Protein AF-A0A6C0IWH1-F1 (afdb_monomer_lite)

pLDDT: mean 78.23, std 16.75, range [34.47, 94.44]

Radius of gyration: 18.3 Å; chains: 1; bounding box: 44×26×52 Å

Organism: NCBI:txid1070528

Sequence (144 aa):
MSDNQTKIIKISDYYKDFNLPEKCFNSDNLKNLLELSAINKINLFKRNNNSVKLNNTKKIINECTILKKIKLKEFTKELEDFNLSDSDISIGIIKTTNDKYINNLENIDNIIKIINTKPDIDYLDNILNEDTVSDSFIEIYSNN

Foldseek 3Di:
DDPPPVPQQDLCNLCVVQLADPVQCPDPLSVLLSNLCSSLVQDQWDDDPPAIAGDDLVVSLVVLVVSLVVLVVVLVVVVVVVVVDDPPDDPVVVVVSVVVSVVNNVSSVSNNVSSVVPVSVVVSRVSRPPPPPDPDSPPPPRPD

Secondary structure (DSSP, 8-state):
----------HHHHHGGG---GGGGSSHHHHHHHHHHHHTT---EEEETTEEEEPPHHHHHHHHHHHHHHHHHHHHHHHHHHHHS-TT--HHHHHHHHHHHHHHHHHHHHHHHHHHSHHHHHHHHHHHHS--------TTSS--

Structure (mmCIF, N/CA/C/O backbone):
data_AF-A0A6C0IWH1-F1
#
_entry.id   AF-A0A6C0IWH1-F1
#
loop_
_atom_site.group_PDB
_atom_site.id
_atom_site.type_symbol
_atom_site.label_atom_id
_atom_site.label_alt_id
_atom_site.label_comp_id
_atom_site.label_asym_id
_atom_site.label_entity_id
_atom_site.label_seq_id
_atom_site.pdbx_PDB_ins_code
_atom_site.Cartn_x
_atom_site.Cartn_y
_atom_site.Cartn_z
_atom_site.occupancy
_atom_site.B_iso_or_equiv
_atom_site.auth_seq_id
_atom_site.auth_comp_id
_atom_site.auth_asym_id
_atom_site.auth_atom_id
_atom_site.pdbx_PDB_model_num
ATOM 1 N N . MET A 1 1 ? -29.675 9.942 3.159 1.00 34.47 1 MET A N 1
ATOM 2 C CA . MET A 1 1 ? -29.135 8.783 2.419 1.00 34.47 1 MET A CA 1
ATOM 3 C C . MET A 1 1 ? -27.721 9.148 2.016 1.00 34.47 1 MET A C 1
ATOM 5 O O . MET A 1 1 ? -27.549 10.095 1.263 1.00 34.47 1 MET A O 1
ATOM 9 N N . SER A 1 2 ? -26.723 8.540 2.655 1.00 36.62 2 SER A N 1
ATOM 10 C CA . SER A 1 2 ? -25.313 8.866 2.448 1.00 36.62 2 SER A CA 1
ATOM 11 C C . SER A 1 2 ? -24.745 8.000 1.329 1.00 36.62 2 SER A C 1
ATOM 13 O O . SER A 1 2 ? -24.400 6.841 1.563 1.00 36.62 2 SER A O 1
ATOM 15 N N . ASP A 1 3 ? -24.611 8.568 0.134 1.00 35.16 3 ASP A N 1
ATOM 16 C CA . ASP A 1 3 ? -23.743 8.015 -0.903 1.00 35.16 3 ASP A CA 1
ATOM 17 C C . ASP A 1 3 ? -22.283 8.253 -0.498 1.00 35.16 3 ASP A C 1
ATOM 19 O O . ASP A 1 3 ? -21.596 9.123 -1.025 1.00 35.16 3 ASP A O 1
ATOM 23 N N . ASN A 1 4 ? -21.781 7.461 0.451 1.00 38.16 4 ASN A N 1
ATOM 24 C CA . ASN A 1 4 ? -20.344 7.227 0.556 1.00 38.16 4 ASN A CA 1
ATOM 25 C C . ASN A 1 4 ? -19.994 6.136 -0.461 1.00 38.16 4 ASN A C 1
ATOM 27 O O . ASN A 1 4 ? -19.620 5.017 -0.115 1.00 38.16 4 ASN A O 1
ATOM 31 N N . GLN A 1 5 ? -20.159 6.464 -1.745 1.00 35.16 5 GLN A N 1
ATOM 32 C CA . GLN A 1 5 ? -19.498 5.719 -2.801 1.00 35.16 5 GLN A CA 1
ATOM 33 C C . GLN A 1 5 ? -18.001 5.893 -2.556 1.00 35.16 5 GLN A C 1
ATOM 35 O O . GLN A 1 5 ? -17.436 6.957 -2.814 1.00 35.16 5 GLN A O 1
ATOM 40 N N . THR A 1 6 ? -17.361 4.865 -1.997 1.00 46.56 6 THR A N 1
ATOM 41 C CA . THR A 1 6 ? -15.906 4.736 -2.009 1.00 46.56 6 THR A CA 1
ATOM 42 C C . THR A 1 6 ? -15.496 4.878 -3.464 1.00 46.56 6 THR A C 1
ATOM 44 O O . THR A 1 6 ? -15.710 3.963 -4.254 1.00 46.56 6 THR A O 1
ATOM 47 N N . LYS A 1 7 ? -15.024 6.067 -3.847 1.00 50.16 7 LYS A N 1
ATOM 48 C CA . LYS A 1 7 ? -14.652 6.380 -5.222 1.00 50.16 7 LYS A CA 1
ATOM 49 C C . LYS A 1 7 ? -13.624 5.330 -5.625 1.00 50.16 7 LYS A C 1
ATOM 51 O O . LYS A 1 7 ? -12.527 5.331 -5.069 1.00 50.16 7 LYS A O 1
ATOM 56 N N . ILE A 1 8 ? -14.011 4.392 -6.490 1.00 58.84 8 ILE A N 1
ATOM 57 C CA . ILE A 1 8 ? -13.111 3.342 -6.961 1.00 58.84 8 ILE A CA 1
ATOM 58 C C . ILE A 1 8 ? -12.004 4.080 -7.703 1.00 58.84 8 ILE A C 1
ATOM 60 O O . ILE A 1 8 ? -12.235 4.652 -8.767 1.00 58.84 8 ILE A O 1
ATOM 64 N N . ILE A 1 9 ? -10.826 4.161 -7.087 1.00 62.91 9 ILE A N 1
ATOM 65 C CA . ILE A 1 9 ? -9.658 4.748 -7.727 1.00 62.91 9 ILE A CA 1
ATOM 66 C C . ILE A 1 9 ? -9.210 3.714 -8.752 1.00 62.91 9 ILE A C 1
ATOM 68 O O . ILE A 1 9 ? -8.634 2.691 -8.386 1.00 62.91 9 ILE A O 1
ATOM 72 N N . LYS A 1 10 ? -9.508 3.955 -10.032 1.00 71.31 10 LYS A N 1
ATOM 73 C CA . LYS A 1 10 ? -8.930 3.147 -11.103 1.00 71.31 10 LYS A CA 1
ATOM 74 C C . LYS A 1 10 ? -7.420 3.390 -11.115 1.00 71.31 10 LYS A C 1
ATOM 76 O O . LYS A 1 10 ? -6.976 4.535 -11.006 1.00 71.31 10 LYS A O 1
ATOM 81 N N . ILE A 1 11 ? -6.630 2.326 -11.264 1.00 76.38 11 ILE A N 1
ATOM 82 C CA . ILE A 1 11 ? -5.159 2.411 -11.351 1.00 76.38 11 ILE A CA 1
ATOM 83 C C . ILE A 1 11 ? -4.751 3.412 -12.441 1.00 76.38 11 ILE A C 1
ATOM 85 O O . ILE A 1 11 ? -3.849 4.225 -12.236 1.00 76.38 11 ILE A O 1
ATOM 89 N N . SER A 1 12 ? -5.469 3.380 -13.572 1.00 71.00 12 SER A N 1
ATOM 90 C CA . SER A 1 12 ? -5.299 4.291 -14.705 1.00 71.00 12 SER A CA 1
ATOM 91 C C . SER A 1 12 ? -5.419 5.754 -14.291 1.00 71.00 12 SER A C 1
ATOM 93 O O . SER A 1 12 ? -4.600 6.561 -14.703 1.00 71.00 12 SER A O 1
ATOM 95 N N . ASP A 1 13 ? -6.380 6.097 -13.431 1.00 78.31 13 ASP A N 1
ATOM 96 C CA . ASP A 1 13 ? -6.619 7.476 -12.997 1.00 78.31 13 ASP A CA 1
ATOM 97 C C . ASP A 1 13 ? -5.550 7.955 -12.016 1.00 78.31 13 ASP A C 1
ATOM 99 O O . ASP A 1 13 ? -5.155 9.121 -12.048 1.00 78.31 13 ASP A O 1
ATOM 103 N N . TYR A 1 14 ? -5.081 7.061 -11.140 1.00 83.31 14 TYR A N 1
ATOM 104 C CA . TYR A 1 14 ? -4.051 7.381 -10.153 1.00 83.31 14 TYR A CA 1
ATOM 105 C C . TYR A 1 14 ? -2.675 7.576 -10.802 1.00 83.31 14 TYR A C 1
ATOM 107 O O . TYR A 1 14 ? -1.920 8.456 -10.389 1.00 83.31 14 TYR A O 1
ATOM 115 N N . TYR A 1 15 ? -2.368 6.795 -11.843 1.00 83.62 15 TYR A N 1
ATOM 116 C CA . TYR A 1 15 ? -1.085 6.842 -12.548 1.00 83.62 15 TYR A CA 1
ATOM 117 C C . TYR A 1 15 ? -1.129 7.509 -13.929 1.00 83.62 15 TYR A C 1
ATOM 119 O O . TYR A 1 15 ? -0.118 7.497 -14.634 1.00 83.62 15 TYR A O 1
ATOM 127 N N . LYS A 1 16 ? -2.243 8.151 -14.311 1.00 80.75 16 LYS A N 1
ATOM 128 C CA . LYS A 1 16 ? -2.392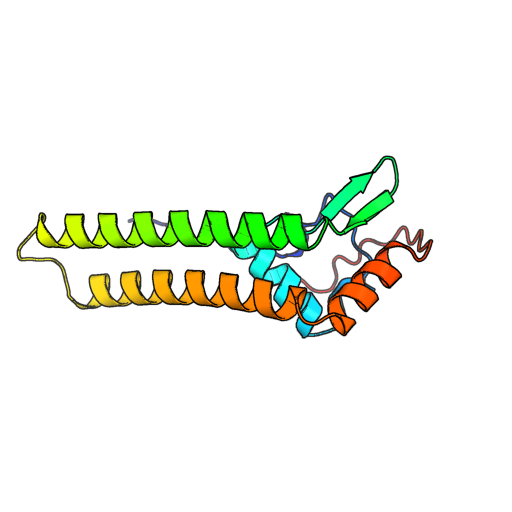 8.840 -15.610 1.00 80.75 16 LYS A CA 1
ATOM 129 C C . LYS A 1 16 ? -1.257 9.828 -15.879 1.00 80.75 16 LYS A C 1
ATOM 131 O O . LYS A 1 16 ? -0.698 9.872 -16.969 1.00 80.75 16 LYS A O 1
ATOM 136 N N . ASP A 1 17 ? -0.844 10.545 -14.836 1.00 80.12 17 ASP A N 1
ATOM 137 C CA . ASP A 1 17 ? 0.191 11.568 -14.909 1.00 80.12 17 ASP A CA 1
ATOM 138 C C . ASP A 1 17 ? 1.597 10.961 -14.903 1.00 80.12 17 ASP A C 1
ATOM 140 O O . ASP A 1 17 ? 2.562 11.704 -14.786 1.00 80.12 17 ASP A O 1
ATOM 144 N N . PHE A 1 18 ? 1.767 9.643 -15.007 1.00 81.69 18 PHE A N 1
ATOM 145 C CA . PHE A 1 18 ? 3.072 8.991 -15.142 1.00 81.69 18 PHE A CA 1
ATOM 146 C C . PHE A 1 18 ? 3.257 8.309 -16.501 1.00 81.69 18 PHE A C 1
ATOM 148 O O . PHE A 1 18 ? 4.395 8.028 -16.852 1.00 81.69 18 PHE A O 1
ATOM 155 N N . ASN A 1 19 ? 2.191 8.102 -17.284 1.00 77.94 19 ASN A N 1
ATOM 156 C CA . ASN A 1 19 ? 2.254 7.427 -18.588 1.00 77.94 19 ASN A CA 1
ATOM 157 C C . ASN A 1 19 ? 3.080 6.122 -18.536 1.00 77.94 19 ASN A C 1
ATOM 159 O O . ASN A 1 19 ? 4.082 5.975 -19.233 1.00 77.94 19 ASN A O 1
ATOM 163 N N . LEU A 1 20 ? 2.713 5.223 -17.616 1.00 82.19 20 LEU A N 1
ATOM 164 C CA . LEU A 1 20 ? 3.457 3.984 -17.377 1.00 82.19 20 LEU A CA 1
ATOM 165 C C . LEU A 1 20 ? 3.382 3.051 -18.603 1.00 82.19 20 LEU A C 1
ATOM 167 O O . LEU A 1 20 ? 2.298 2.919 -19.177 1.00 82.19 20 LEU A O 1
ATOM 171 N N . PRO A 1 21 ? 4.477 2.357 -18.972 1.00 79.81 21 PRO A N 1
ATOM 172 C CA . PRO A 1 21 ? 4.454 1.361 -20.042 1.00 79.81 21 PRO A CA 1
ATOM 173 C C . PRO A 1 21 ? 3.448 0.233 -19.772 1.00 79.81 21 PRO A C 1
ATOM 175 O O . PRO A 1 21 ? 3.301 -0.210 -18.633 1.00 79.81 21 PRO A O 1
ATOM 178 N N . GLU A 1 22 ? 2.830 -0.319 -20.823 1.00 79.50 22 GLU A N 1
ATOM 179 C CA . GLU A 1 22 ? 1.893 -1.457 -20.710 1.00 79.50 22 GLU A CA 1
ATOM 180 C C . GLU A 1 22 ? 2.520 -2.648 -19.967 1.00 79.50 22 GLU A C 1
ATOM 182 O O . GLU A 1 22 ? 1.870 -3.295 -19.149 1.00 79.50 22 GLU A O 1
ATOM 187 N N . LYS A 1 23 ? 3.828 -2.872 -20.164 1.00 82.88 23 LYS A N 1
ATOM 188 C CA . LYS A 1 23 ? 4.598 -3.927 -19.490 1.00 82.88 23 LYS A CA 1
ATOM 189 C C . LYS A 1 23 ? 4.496 -3.878 -17.958 1.00 82.88 23 LYS A C 1
ATOM 191 O O . LYS A 1 23 ? 4.633 -4.925 -17.326 1.00 82.88 23 LYS A O 1
ATOM 196 N N . CYS A 1 24 ? 4.227 -2.712 -17.357 1.00 80.94 24 CYS A N 1
ATOM 197 C CA . CYS A 1 24 ? 4.002 -2.577 -15.913 1.00 80.94 24 CYS A CA 1
ATOM 198 C C . CYS A 1 24 ? 2.750 -3.326 -15.424 1.00 80.94 24 CYS A C 1
ATOM 200 O O . CYS A 1 24 ? 2.662 -3.642 -14.240 1.00 80.94 24 CYS A O 1
ATOM 202 N N . PHE A 1 25 ? 1.806 -3.630 -16.317 1.00 82.69 25 PHE A N 1
ATOM 203 C CA . PHE A 1 25 ? 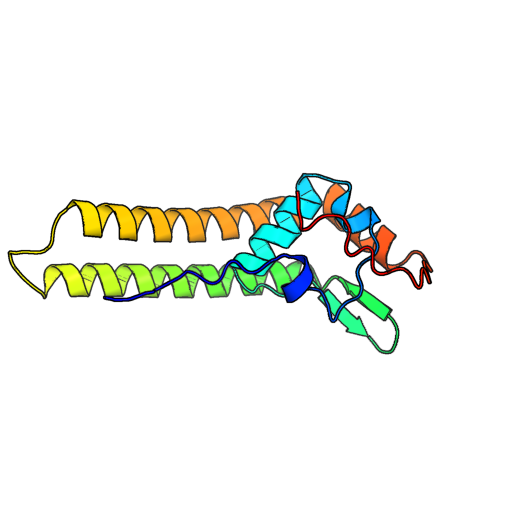0.537 -4.294 -16.009 1.00 82.69 25 PHE A CA 1
ATOM 204 C C . PHE A 1 25 ? 0.525 -5.788 -16.377 1.00 82.69 25 PHE A C 1
ATOM 206 O O . PHE A 1 25 ? -0.467 -6.464 -16.118 1.00 82.69 25 PHE A O 1
ATOM 213 N N . ASN A 1 26 ? 1.621 -6.318 -16.938 1.00 79.44 26 ASN A N 1
ATOM 214 C CA . ASN A 1 26 ? 1.699 -7.700 -17.435 1.00 79.44 26 ASN A CA 1
ATOM 215 C C . ASN A 1 26 ? 1.994 -8.752 -16.350 1.00 79.44 26 ASN A C 1
ATOM 217 O O . ASN A 1 26 ? 1.873 -9.944 -16.615 1.00 79.44 26 ASN A O 1
ATOM 221 N N . SER A 1 27 ? 2.425 -8.335 -15.156 1.00 81.81 27 SER A N 1
ATOM 222 C CA . SER A 1 27 ? 2.668 -9.225 -14.013 1.00 81.81 27 SER A CA 1
ATOM 223 C C . SER A 1 27 ? 1.577 -9.030 -12.969 1.00 81.81 27 SER A C 1
ATOM 225 O O . SER A 1 27 ? 1.332 -7.895 -12.555 1.00 81.81 27 SER A O 1
ATOM 227 N N . ASP A 1 28 ? 0.980 -10.123 -12.491 1.00 83.81 28 ASP A N 1
ATOM 228 C CA . ASP A 1 28 ? -0.033 -10.086 -11.431 1.00 83.81 28 ASP A CA 1
ATOM 229 C C . ASP A 1 28 ? 0.498 -9.411 -10.159 1.00 83.81 28 ASP A C 1
ATOM 231 O O . ASP A 1 28 ? -0.205 -8.616 -9.538 1.00 83.81 28 ASP A O 1
ATOM 235 N N . ASN A 1 29 ? 1.767 -9.646 -9.803 1.00 84.75 29 ASN A N 1
ATOM 236 C CA . ASN A 1 29 ? 2.389 -9.015 -8.637 1.00 84.75 29 ASN A CA 1
ATOM 237 C C . ASN A 1 29 ? 2.547 -7.502 -8.818 1.00 84.75 29 ASN A C 1
ATOM 239 O O . ASN A 1 29 ? 2.306 -6.746 -7.878 1.00 84.75 29 ASN A O 1
ATOM 243 N N . LEU A 1 30 ? 2.935 -7.046 -10.014 1.00 86.12 30 LEU A N 1
ATOM 244 C CA . LEU A 1 30 ? 3.085 -5.617 -10.295 1.00 86.12 30 LEU A CA 1
ATOM 245 C C . LEU A 1 30 ? 1.740 -4.914 -10.398 1.00 86.12 30 LEU A C 1
ATOM 247 O O . LEU A 1 30 ? 1.569 -3.836 -9.836 1.00 86.12 30 LEU A O 1
ATOM 251 N N . LYS A 1 31 ? 0.768 -5.547 -11.053 1.00 86.44 31 LYS A N 1
ATOM 252 C CA . LYS A 1 31 ? -0.602 -5.050 -11.104 1.00 86.44 31 LYS A CA 1
ATOM 253 C C . LYS A 1 31 ? -1.177 -4.911 -9.695 1.00 86.44 31 LYS A C 1
ATOM 255 O O . LYS A 1 31 ? -1.636 -3.831 -9.339 1.00 86.44 31 LYS A O 1
ATOM 260 N N . ASN A 1 32 ? -1.043 -5.946 -8.865 1.00 88.06 32 ASN A N 1
ATOM 261 C CA . ASN A 1 32 ? -1.463 -5.911 -7.467 1.00 88.06 32 ASN A CA 1
ATOM 262 C C . ASN A 1 32 ? -0.724 -4.815 -6.678 1.00 88.06 32 ASN A C 1
ATOM 264 O O . ASN A 1 32 ? -1.339 -4.069 -5.924 1.00 88.06 32 ASN A O 1
ATOM 268 N N . LEU A 1 33 ? 0.586 -4.641 -6.886 1.00 90.06 33 LEU A N 1
ATOM 269 C CA . LEU A 1 33 ? 1.340 -3.550 -6.265 1.00 90.06 33 LEU A CA 1
ATOM 270 C C . LEU A 1 33 ? 0.767 -2.172 -6.631 1.00 90.06 33 LEU A C 1
ATOM 272 O O . LEU A 1 33 ? 0.595 -1.351 -5.732 1.00 90.06 33 LEU A O 1
ATOM 276 N N . LEU A 1 34 ? 0.463 -1.937 -7.912 1.00 90.06 34 LEU A N 1
ATOM 277 C CA . LEU A 1 34 ? -0.110 -0.684 -8.418 1.00 90.06 34 LEU A CA 1
ATOM 278 C C . LEU A 1 34 ? -1.538 -0.441 -7.906 1.00 90.06 34 LEU A C 1
ATOM 280 O O . LEU A 1 34 ? -1.911 0.695 -7.615 1.00 90.06 34 LEU A O 1
ATOM 284 N N . GLU A 1 35 ? -2.340 -1.497 -7.780 1.00 88.75 35 GLU A N 1
ATOM 285 C CA . GLU A 1 35 ? -3.685 -1.438 -7.197 1.00 88.75 35 GLU A CA 1
ATOM 286 C C . GLU A 1 35 ? -3.628 -1.060 -5.722 1.00 88.75 35 GLU A C 1
ATOM 288 O O . GLU A 1 35 ? -4.245 -0.082 -5.290 1.00 88.75 35 GLU 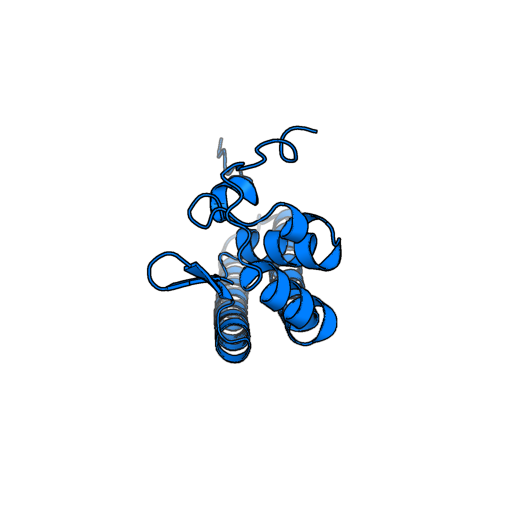A O 1
ATOM 293 N N . LEU A 1 36 ? -2.841 -1.806 -4.947 1.00 89.94 36 LEU A N 1
ATOM 294 C CA . LEU A 1 36 ? -2.720 -1.605 -3.512 1.00 89.94 36 LEU A CA 1
ATOM 295 C C . LEU A 1 36 ? -2.139 -0.227 -3.193 1.00 89.94 36 LEU A C 1
ATOM 297 O O . LEU A 1 36 ? -2.618 0.441 -2.270 1.00 89.94 36 LEU A O 1
ATOM 301 N N . SER A 1 37 ? -1.143 0.231 -3.954 1.00 90.31 37 SER A N 1
ATOM 302 C CA . SER A 1 37 ? -0.569 1.564 -3.784 1.00 90.31 37 SER A CA 1
ATOM 303 C C . SER A 1 37 ? -1.563 2.670 -4.136 1.00 90.31 37 SER A C 1
ATOM 305 O O . SER A 1 37 ? -1.653 3.636 -3.381 1.00 90.31 37 SER A O 1
ATOM 307 N N . ALA A 1 38 ? -2.361 2.530 -5.200 1.00 88.31 38 ALA A N 1
ATOM 308 C CA . ALA A 1 38 ? -3.392 3.504 -5.560 1.00 88.31 38 ALA A CA 1
ATOM 309 C C . ALA A 1 38 ? -4.494 3.599 -4.489 1.00 88.31 38 ALA A C 1
ATOM 311 O O . ALA A 1 38 ? -4.842 4.701 -4.053 1.00 88.31 38 ALA A O 1
ATOM 312 N N . ILE A 1 39 ? -4.984 2.454 -3.998 1.00 86.69 39 ILE A N 1
ATOM 313 C CA . ILE A 1 39 ? -5.991 2.374 -2.924 1.00 86.69 39 ILE A CA 1
ATOM 314 C C . ILE A 1 39 ? -5.481 3.058 -1.649 1.00 86.69 39 ILE A C 1
ATOM 316 O O . ILE A 1 39 ? -6.206 3.825 -1.011 1.00 86.69 39 ILE A O 1
ATOM 320 N N . ASN A 1 40 ? -4.215 2.822 -1.298 1.00 86.69 40 ASN A N 1
ATOM 321 C CA . ASN A 1 40 ? -3.591 3.373 -0.095 1.00 86.69 40 ASN A CA 1
ATOM 322 C C . ASN A 1 40 ? -2.930 4.743 -0.312 1.00 86.69 40 ASN A C 1
ATOM 324 O O . ASN A 1 40 ? -2.360 5.302 0.625 1.00 86.69 40 ASN A O 1
ATOM 328 N N . LYS A 1 41 ? -3.027 5.307 -1.524 1.00 87.44 41 LYS A N 1
ATOM 329 C CA . LYS A 1 41 ? -2.406 6.578 -1.930 1.00 87.44 41 LYS A CA 1
ATOM 330 C C . LYS A 1 41 ? -0.894 6.633 -1.659 1.00 87.44 41 LYS A C 1
ATOM 332 O O . LYS A 1 41 ? -0.371 7.677 -1.269 1.00 87.44 41 LYS A O 1
ATOM 337 N N . ILE A 1 42 ? -0.199 5.519 -1.869 1.00 89.75 42 ILE A N 1
ATOM 338 C CA . ILE A 1 42 ? 1.255 5.400 -1.733 1.00 89.75 42 ILE A CA 1
ATOM 339 C C . ILE A 1 42 ? 1.900 5.683 -3.087 1.00 89.75 42 ILE A C 1
ATOM 341 O O . ILE A 1 42 ? 1.605 5.025 -4.087 1.00 89.75 42 ILE A O 1
ATOM 345 N N . ASN A 1 43 ? 2.810 6.656 -3.129 1.00 86.12 43 ASN A N 1
ATOM 346 C CA . ASN A 1 43 ? 3.411 7.059 -4.390 1.00 86.12 43 ASN A CA 1
ATOM 347 C C . ASN A 1 43 ? 4.653 6.215 -4.716 1.00 86.12 43 ASN A C 1
ATOM 349 O O . ASN A 1 43 ? 5.748 6.433 -4.191 1.00 86.12 43 ASN A O 1
ATOM 353 N N . LEU A 1 44 ? 4.494 5.278 -5.647 1.00 90.69 44 LEU A N 1
ATOM 354 C CA . LEU A 1 44 ? 5.583 4.412 -6.099 1.00 90.69 44 LEU A CA 1
ATOM 355 C C . LEU A 1 44 ? 6.576 5.126 -7.015 1.00 90.69 44 LEU A C 1
ATOM 357 O O . LEU A 1 44 ? 7.730 4.713 -7.083 1.00 90.69 44 LEU A O 1
ATOM 361 N N . PHE A 1 45 ? 6.174 6.208 -7.683 1.00 89.94 45 PHE A N 1
ATOM 362 C CA . PHE A 1 45 ? 6.962 6.812 -8.752 1.00 89.94 45 PHE A CA 1
ATOM 363 C C . PHE A 1 45 ? 7.325 8.268 -8.469 1.00 89.94 45 PHE A C 1
ATOM 365 O O . PHE A 1 45 ? 6.713 8.983 -7.673 1.00 89.94 45 PHE A O 1
ATOM 372 N N . LYS A 1 46 ? 8.356 8.737 -9.159 1.00 87.62 46 LYS A N 1
ATOM 373 C CA . LYS A 1 46 ? 8.738 10.144 -9.217 1.00 87.62 46 LYS A CA 1
ATOM 374 C C . LYS A 1 46 ? 9.020 10.525 -10.661 1.00 87.62 46 LYS A C 1
ATOM 376 O O . LYS A 1 46 ? 9.597 9.744 -11.416 1.00 87.62 46 LYS A O 1
ATOM 381 N N . ARG A 1 47 ? 8.656 11.751 -11.027 1.00 82.56 47 ARG A N 1
ATOM 382 C CA . ARG A 1 47 ? 9.125 12.365 -12.269 1.00 82.56 47 ARG A CA 1
ATOM 383 C C . ARG A 1 47 ? 10.511 12.955 -12.038 1.00 82.56 47 ARG A C 1
ATOM 385 O O . ARG A 1 47 ? 10.740 13.640 -11.043 1.00 82.56 47 ARG A O 1
ATOM 392 N N . ASN A 1 48 ? 11.430 12.670 -12.950 1.00 77.94 48 ASN A N 1
ATOM 393 C CA . ASN A 1 48 ? 12.744 13.289 -13.023 1.00 77.94 48 ASN A CA 1
ATOM 394 C C . ASN A 1 48 ? 12.948 13.801 -14.452 1.00 77.94 48 ASN A C 1
ATOM 396 O O . ASN A 1 48 ? 13.233 13.017 -15.363 1.00 77.94 48 ASN A O 1
ATOM 400 N N . ASN A 1 49 ? 12.759 15.108 -14.642 1.00 78.12 49 ASN A N 1
ATOM 401 C CA . ASN A 1 49 ? 12.685 15.756 -15.953 1.00 78.12 49 ASN A CA 1
ATOM 402 C C . ASN A 1 49 ? 11.637 15.068 -16.852 1.00 78.12 49 ASN A C 1
ATOM 404 O O . ASN A 1 49 ? 10.459 15.027 -16.499 1.00 78.12 49 ASN A O 1
ATOM 408 N N . ASN A 1 50 ? 12.080 14.477 -17.964 1.00 76.94 50 ASN A N 1
ATOM 409 C CA . ASN A 1 50 ? 11.237 13.796 -18.949 1.00 76.94 50 ASN A CA 1
ATOM 410 C C . ASN A 1 50 ? 11.119 12.280 -18.711 1.00 76.94 50 ASN A C 1
ATOM 412 O O . ASN A 1 50 ? 10.576 11.580 -19.555 1.00 76.94 50 ASN A O 1
ATOM 416 N N . SER A 1 51 ? 11.625 11.768 -17.584 1.00 77.44 51 SER A N 1
ATOM 417 C CA . SER A 1 51 ? 11.591 10.337 -17.253 1.00 77.44 51 SER A CA 1
ATOM 418 C C . SER A 1 51 ? 10.782 10.069 -15.987 1.00 77.44 51 SER A C 1
ATOM 420 O O . SER A 1 51 ? 10.799 10.864 -15.038 1.00 77.44 51 SER A O 1
ATOM 422 N N . VAL A 1 52 ? 10.091 8.933 -15.954 1.00 83.88 52 VAL A N 1
ATOM 423 C CA . VAL A 1 52 ? 9.481 8.391 -14.737 1.00 83.88 52 VAL A CA 1
ATOM 424 C C . VAL A 1 52 ? 10.424 7.361 -14.143 1.00 83.88 52 VAL A C 1
ATOM 426 O O . VAL A 1 52 ? 10.981 6.539 -14.856 1.00 83.88 52 VAL A O 1
ATOM 429 N N . LYS A 1 53 ? 10.629 7.428 -12.828 1.00 86.25 53 LYS A N 1
ATOM 430 C CA . LYS A 1 53 ? 11.481 6.489 -12.096 1.00 86.25 53 LYS A CA 1
ATOM 431 C C . LYS A 1 53 ? 10.766 5.966 -10.869 1.00 86.25 53 LYS A C 1
ATOM 433 O O . LYS A 1 53 ? 9.958 6.682 -10.270 1.00 86.25 53 LYS A O 1
ATOM 438 N N . LEU A 1 54 ? 11.128 4.762 -10.445 1.00 88.56 54 LEU A N 1
ATOM 439 C CA . LEU A 1 54 ? 10.702 4.244 -9.155 1.00 88.56 54 LEU A CA 1
ATOM 440 C C . LEU A 1 54 ? 11.251 5.131 -8.021 1.00 88.56 54 LEU A C 1
ATOM 442 O O . LEU A 1 54 ? 12.377 5.651 -8.065 1.00 88.56 54 LEU A O 1
ATOM 446 N N . ASN A 1 55 ? 10.441 5.353 -6.989 1.00 89.44 55 ASN A N 1
ATOM 447 C CA . ASN A 1 55 ? 10.926 5.918 -5.739 1.00 89.44 55 ASN A CA 1
ATOM 448 C C . ASN A 1 55 ? 11.893 4.938 -5.066 1.00 89.44 55 ASN A C 1
ATOM 450 O O . ASN A 1 55 ? 11.869 3.733 -5.284 1.00 89.44 55 ASN A O 1
ATOM 454 N N . ASN A 1 56 ? 12.756 5.464 -4.198 1.00 88.81 56 ASN A N 1
ATOM 455 C CA . ASN A 1 56 ? 13.627 4.606 -3.404 1.00 88.81 56 ASN A CA 1
ATOM 456 C C . ASN A 1 56 ? 12.765 3.640 -2.570 1.00 88.81 56 ASN A C 1
ATOM 458 O O . ASN A 1 56 ? 11.882 4.093 -1.841 1.00 88.81 56 ASN A O 1
ATOM 462 N N . THR A 1 57 ? 13.046 2.338 -2.629 1.00 89.81 57 THR A N 1
ATOM 463 C CA . THR A 1 57 ? 12.298 1.310 -1.886 1.00 89.81 57 THR A CA 1
ATOM 464 C C . THR A 1 57 ? 12.241 1.601 -0.387 1.00 89.81 57 THR A C 1
ATOM 466 O O . THR A 1 57 ? 11.184 1.469 0.223 1.00 89.81 57 THR A O 1
ATOM 469 N N . LYS A 1 58 ? 13.322 2.128 0.207 1.00 91.25 58 LYS A N 1
ATOM 470 C CA . LYS A 1 58 ? 13.337 2.571 1.613 1.00 91.25 58 LYS A CA 1
ATOM 471 C C . LYS A 1 58 ? 12.344 3.703 1.875 1.00 91.25 58 LYS A C 1
ATOM 473 O O . LYS A 1 58 ? 11.728 3.734 2.935 1.00 91.25 58 LYS A O 1
ATOM 478 N N . LYS A 1 59 ? 12.182 4.627 0.923 1.00 91.38 59 LYS A N 1
ATOM 479 C CA . LYS A 1 59 ? 11.205 5.720 1.023 1.00 91.38 59 LYS A CA 1
ATOM 480 C C . LYS A 1 59 ? 9.779 5.170 0.969 1.00 91.38 59 LYS A C 1
ATOM 482 O O . LYS A 1 59 ? 8.987 5.517 1.836 1.00 91.38 59 LYS A O 1
ATOM 487 N N . ILE A 1 60 ? 9.495 4.268 0.027 1.00 92.44 60 ILE A N 1
ATOM 488 C CA . ILE A 1 60 ? 8.179 3.621 -0.112 1.00 92.44 60 ILE A CA 1
ATOM 489 C C . ILE A 1 60 ? 7.823 2.848 1.168 1.00 92.44 60 ILE A C 1
ATOM 491 O O . ILE A 1 60 ? 6.741 3.028 1.719 1.00 92.44 60 ILE A O 1
ATOM 495 N N . ILE A 1 61 ? 8.753 2.051 1.706 1.00 93.31 61 ILE A N 1
ATOM 496 C CA . ILE A 1 61 ? 8.555 1.305 2.963 1.00 93.31 61 ILE A CA 1
ATOM 497 C C . ILE A 1 61 ? 8.310 2.252 4.145 1.00 93.31 61 ILE A C 1
ATOM 499 O O . ILE A 1 61 ? 7.469 1.979 5.006 1.00 93.31 61 ILE A O 1
ATOM 503 N N . ASN A 1 62 ? 9.024 3.378 4.204 1.00 93.81 62 ASN A N 1
ATOM 504 C CA . ASN A 1 62 ? 8.815 4.372 5.250 1.00 93.81 62 ASN A CA 1
ATOM 505 C C . ASN A 1 62 ? 7.420 5.016 5.151 1.00 93.81 62 ASN A C 1
ATOM 507 O O . ASN A 1 62 ? 6.739 5.135 6.167 1.00 93.81 62 ASN A O 1
ATOM 511 N N . GLU A 1 63 ? 6.962 5.362 3.944 1.00 92.94 63 GLU A N 1
ATOM 512 C CA . GLU A 1 63 ? 5.595 5.851 3.706 1.00 92.94 63 GLU A CA 1
ATOM 513 C C . GLU A 1 63 ? 4.542 4.815 4.132 1.00 92.94 63 GLU A C 1
ATOM 515 O O . GLU A 1 63 ? 3.620 5.159 4.874 1.00 92.94 63 GLU A O 1
ATOM 520 N N . CYS A 1 64 ? 4.732 3.537 3.781 1.00 94.44 64 CYS A N 1
ATOM 521 C CA . CYS A 1 64 ? 3.875 2.433 4.232 1.00 94.44 64 CYS A CA 1
ATOM 522 C C . CYS A 1 64 ? 3.813 2.354 5.765 1.00 94.44 64 CYS A C 1
ATOM 524 O O . CYS A 1 64 ? 2.738 2.260 6.355 1.00 94.44 64 CYS A O 1
ATOM 526 N N . THR A 1 65 ? 4.966 2.440 6.432 1.00 93.94 65 THR A N 1
ATOM 527 C CA . THR A 1 65 ? 5.067 2.353 7.898 1.00 93.94 65 THR A CA 1
ATOM 528 C C . THR A 1 65 ? 4.368 3.527 8.587 1.00 93.94 65 THR A C 1
ATOM 530 O O . THR A 1 65 ? 3.693 3.345 9.603 1.00 93.94 65 THR A O 1
ATOM 533 N N . ILE A 1 66 ? 4.516 4.739 8.045 1.00 94.44 66 ILE A N 1
ATOM 534 C CA . ILE A 1 66 ? 3.827 5.935 8.542 1.00 94.44 66 ILE A CA 1
ATOM 535 C C . ILE A 1 66 ? 2.316 5.768 8.380 1.00 94.44 66 ILE A C 1
ATOM 537 O O . ILE A 1 66 ? 1.578 5.960 9.347 1.00 94.44 66 ILE A O 1
ATOM 541 N N . LEU A 1 67 ? 1.860 5.353 7.196 1.00 93.44 67 LEU A N 1
ATOM 542 C CA . LEU A 1 67 ? 0.442 5.147 6.924 1.00 93.44 67 LEU A CA 1
ATOM 543 C C . LEU A 1 67 ? -0.157 4.072 7.836 1.00 93.44 67 LEU A C 1
ATOM 545 O O . LEU A 1 67 ? -1.219 4.292 8.414 1.00 93.44 67 LEU A O 1
ATOM 549 N N . LYS A 1 68 ? 0.557 2.961 8.055 1.00 92.81 68 LYS A N 1
ATOM 550 C CA . LYS A 1 68 ? 0.153 1.899 8.986 1.00 92.81 68 LYS A CA 1
ATOM 551 C C . LYS A 1 68 ? -0.073 2.445 10.397 1.00 92.81 68 LYS A C 1
ATOM 553 O O . LYS A 1 68 ? -1.094 2.160 11.017 1.00 92.81 68 LYS A O 1
ATOM 558 N N . LYS A 1 69 ? 0.839 3.291 10.892 1.00 93.50 69 LYS A N 1
ATOM 559 C CA . LYS A 1 69 ? 0.692 3.951 12.202 1.00 93.50 69 LYS A CA 1
ATOM 560 C C . LYS A 1 69 ? -0.503 4.903 12.249 1.00 93.50 69 LYS A C 1
ATOM 562 O O . LYS A 1 69 ? -1.175 4.956 13.273 1.00 93.50 69 LYS A O 1
ATOM 567 N N . ILE A 1 70 ? -0.759 5.655 11.178 1.00 92.69 70 ILE A N 1
ATOM 568 C CA . ILE A 1 70 ? -1.925 6.547 11.087 1.00 92.69 70 ILE A CA 1
ATOM 569 C C . ILE A 1 70 ? -3.214 5.722 11.139 1.00 92.69 70 ILE A C 1
ATOM 571 O O . ILE A 1 70 ? -4.064 5.991 11.980 1.00 92.69 70 ILE A O 1
ATOM 575 N N . LYS A 1 71 ? -3.316 4.670 10.320 1.00 89.56 71 LYS A N 1
ATOM 576 C CA . LYS A 1 71 ? -4.487 3.785 10.253 1.00 89.56 71 LYS A CA 1
ATOM 577 C C . LYS A 1 71 ? -4.773 3.084 11.579 1.00 89.56 71 LYS A C 1
ATOM 579 O O . LYS A 1 71 ? -5.925 3.000 11.979 1.00 89.56 71 LYS A O 1
ATOM 584 N N . LEU A 1 72 ? -3.734 2.644 12.292 1.00 90.69 72 LEU A N 1
ATOM 585 C CA . LEU A 1 72 ? -3.886 2.079 13.635 1.00 90.69 72 LEU A CA 1
ATOM 586 C C . LEU A 1 72 ? -4.431 3.102 14.638 1.00 90.69 72 LEU A C 1
ATOM 588 O O . LEU A 1 72 ? -5.304 2.766 15.427 1.00 90.69 72 LEU A O 1
ATOM 592 N N . LYS A 1 73 ? -3.955 4.352 14.595 1.00 92.50 73 LYS A N 1
ATOM 593 C CA . LYS A 1 73 ? -4.470 5.417 15.470 1.00 92.50 73 LYS A CA 1
ATOM 594 C C . LYS A 1 73 ? -5.921 5.776 15.153 1.00 92.50 73 LYS A C 1
ATOM 596 O O . LYS A 1 73 ? -6.696 5.970 16.082 1.00 92.50 73 LYS A O 1
ATOM 601 N N . GLU A 1 74 ? -6.272 5.869 13.869 1.00 90.56 74 GLU A N 1
ATOM 602 C CA . GLU A 1 74 ? -7.658 6.070 13.417 1.00 90.56 74 GLU A CA 1
ATOM 603 C C . GLU A 1 74 ? -8.560 4.953 13.951 1.00 90.56 74 GLU A C 1
ATOM 605 O O . GLU A 1 74 ? -9.591 5.239 14.548 1.00 90.56 74 GLU A O 1
ATOM 610 N N . PHE A 1 75 ? -8.113 3.700 13.831 1.00 90.12 75 PHE A N 1
ATOM 611 C CA . PHE A 1 75 ? -8.854 2.544 14.316 1.00 90.12 75 PHE A CA 1
ATOM 612 C C . PHE A 1 75 ? -9.062 2.560 15.833 1.00 90.12 75 PHE A C 1
ATOM 614 O O . PHE A 1 75 ? -10.183 2.392 16.301 1.00 90.12 75 PHE A O 1
ATOM 621 N N . THR A 1 76 ? -7.997 2.789 16.609 1.00 87.94 76 THR A N 1
ATOM 622 C CA . THR A 1 76 ? -8.095 2.878 18.073 1.00 87.94 76 THR A CA 1
ATOM 623 C C . THR A 1 76 ? -9.067 3.972 18.496 1.00 87.94 76 THR A C 1
ATOM 625 O O . THR A 1 76 ? -9.907 3.728 19.354 1.00 87.94 76 THR A O 1
ATOM 628 N N . LYS A 1 77 ? -8.999 5.144 17.857 1.00 88.38 77 LYS A N 1
ATOM 629 C CA . LYS A 1 77 ? -9.907 6.250 18.153 1.00 88.38 77 LYS A CA 1
ATOM 630 C C . LYS A 1 77 ? -11.363 5.905 17.823 1.00 88.38 77 LYS A C 1
ATOM 632 O O . LYS A 1 77 ? -12.239 6.156 18.635 1.00 88.38 77 LYS A O 1
ATOM 637 N N . GLU A 1 78 ? -11.627 5.306 16.663 1.00 84.75 78 GLU A N 1
ATOM 638 C CA . GLU A 1 78 ? -12.994 4.941 16.266 1.00 84.75 78 GLU A CA 1
ATOM 639 C C . GLU A 1 78 ? -13.589 3.857 17.185 1.00 84.75 78 GLU A C 1
ATOM 641 O O . GLU A 1 78 ? -14.769 3.908 17.519 1.00 84.75 78 GLU A O 1
ATOM 646 N N . LEU A 1 79 ? -12.765 2.922 17.681 1.00 83.12 79 LEU A N 1
ATOM 647 C CA . LEU A 1 79 ? -13.175 1.972 18.723 1.00 83.12 79 LEU A CA 1
ATOM 648 C C . LEU A 1 79 ? -13.476 2.647 20.070 1.00 83.12 79 LEU A C 1
ATOM 650 O O . LEU A 1 79 ? -14.411 2.242 20.758 1.00 83.12 79 LEU A O 1
ATOM 654 N N . GLU A 1 80 ? -12.687 3.646 20.470 1.00 83.50 80 GLU A N 1
ATOM 655 C CA . GLU A 1 80 ? -12.964 4.446 21.669 1.00 83.50 80 GLU A CA 1
ATOM 656 C C . GLU A 1 80 ? -14.289 5.206 21.527 1.00 83.50 80 GLU A C 1
ATOM 658 O O . GLU A 1 80 ? -15.103 5.186 22.449 1.00 83.50 80 GLU A O 1
ATOM 663 N N . ASP A 1 81 ? -14.548 5.793 20.357 1.00 81.00 81 ASP A N 1
ATOM 664 C CA . ASP A 1 81 ? -15.791 6.509 20.061 1.00 81.00 81 ASP A CA 1
ATOM 665 C C . ASP A 1 81 ? -17.018 5.571 20.137 1.00 81.00 81 ASP A C 1
ATOM 667 O O . ASP A 1 81 ? -18.053 5.961 20.686 1.00 81.00 81 ASP A O 1
ATOM 671 N N . PHE A 1 82 ? -16.902 4.309 19.693 1.00 77.44 82 PHE A N 1
ATOM 672 C CA . PHE A 1 82 ? -17.956 3.292 19.867 1.00 77.44 82 PHE A CA 1
ATOM 673 C C . PHE A 1 82 ? -18.209 2.903 21.327 1.00 77.44 82 PHE A C 1
ATOM 675 O O . PHE A 1 82 ? -19.332 2.564 21.680 1.00 77.44 82 PHE A O 1
ATOM 682 N N . ASN A 1 83 ? -17.193 2.950 22.191 1.00 69.38 83 ASN A N 1
ATOM 683 C CA . ASN A 1 83 ? -17.384 2.694 23.622 1.00 69.38 83 ASN A CA 1
ATOM 684 C C . ASN A 1 83 ? -18.059 3.872 24.345 1.00 69.38 83 ASN A C 1
ATOM 686 O O . ASN A 1 83 ? -18.623 3.685 25.422 1.00 69.38 83 ASN A O 1
ATOM 690 N N . LEU A 1 84 ? -17.968 5.082 23.783 1.00 62.41 84 LEU A N 1
ATOM 691 C CA . LEU A 1 84 ? -18.497 6.316 24.371 1.00 62.41 84 LEU A CA 1
ATOM 692 C C . LEU A 1 84 ? -19.899 6.683 23.860 1.00 62.41 84 LEU A C 1
ATOM 694 O O . LEU A 1 84 ? -20.591 7.451 24.529 1.00 62.41 84 LEU A O 1
ATOM 698 N N . SER A 1 85 ? -20.313 6.163 22.700 1.00 61.28 85 SER A N 1
ATOM 699 C CA . SER A 1 85 ? -21.589 6.492 22.055 1.00 61.28 85 SER A CA 1
ATOM 700 C C . SER A 1 85 ? -22.509 5.274 21.894 1.00 61.28 85 SER A C 1
ATOM 702 O O . SER A 1 85 ? -22.141 4.265 21.313 1.00 61.28 85 SER A O 1
ATOM 704 N N . ASP A 1 86 ? -23.727 5.438 22.415 1.00 54.84 86 ASP A N 1
ATOM 705 C CA . ASP A 1 86 ? -24.974 4.714 22.146 1.00 54.84 86 ASP A CA 1
ATOM 706 C C . ASP A 1 86 ? -25.080 3.201 22.414 1.00 54.84 86 ASP A C 1
ATOM 708 O O . ASP A 1 86 ? -24.466 2.343 21.787 1.00 54.84 86 ASP A O 1
ATOM 712 N N . SER A 1 87 ? -26.064 2.866 23.258 1.00 60.50 87 SER A N 1
ATOM 713 C CA . SER A 1 87 ? -26.599 1.516 23.484 1.00 60.50 87 SER A CA 1
ATOM 714 C C . SER A 1 87 ? -27.213 0.849 22.239 1.00 60.50 87 SER A C 1
ATOM 716 O O . SER A 1 87 ? -27.609 -0.311 22.322 1.00 60.50 87 SER A O 1
ATOM 718 N N . ASP A 1 88 ? -27.281 1.557 21.105 1.00 66.88 88 ASP A N 1
ATOM 719 C CA . ASP A 1 88 ? -27.982 1.153 19.878 1.00 66.88 88 ASP A CA 1
ATOM 720 C C . ASP A 1 88 ? -27.045 0.870 18.683 1.00 66.88 88 ASP A C 1
ATOM 722 O O . ASP A 1 88 ? -27.512 0.609 17.568 1.00 66.88 88 ASP A O 1
ATOM 726 N N . ILE A 1 89 ? -25.717 0.886 18.870 1.00 73.69 89 ILE A N 1
ATOM 727 C CA . ILE A 1 89 ? -24.787 0.554 17.780 1.00 73.69 89 ILE A CA 1
ATOM 728 C C . ILE A 1 89 ? -24.863 -0.942 17.457 1.00 73.69 89 ILE A C 1
ATOM 730 O O . ILE A 1 89 ? -24.525 -1.813 18.258 1.00 73.69 89 ILE A O 1
ATOM 734 N N . SER A 1 90 ? -25.273 -1.253 16.225 1.00 81.06 90 SER A N 1
ATOM 735 C CA . SER A 1 90 ? -25.318 -2.629 15.735 1.00 81.06 90 SER A CA 1
ATOM 736 C C . SER A 1 90 ? -23.919 -3.243 15.670 1.00 81.06 90 SER A C 1
ATOM 738 O O . SER A 1 90 ? -23.021 -2.711 15.013 1.00 81.06 90 SER A O 1
ATOM 740 N N . ILE A 1 91 ? -23.763 -4.442 16.239 1.00 81.88 91 ILE A N 1
ATOM 741 C CA . ILE A 1 91 ? -22.529 -5.237 16.146 1.00 81.88 91 ILE A CA 1
ATOM 742 C C . ILE A 1 91 ? -22.065 -5.452 14.694 1.00 81.88 91 ILE A C 1
ATOM 744 O O . ILE A 1 91 ? -20.869 -5.566 14.430 1.00 81.88 91 ILE A O 1
ATOM 748 N N . GLY A 1 92 ? -22.996 -5.464 13.732 1.00 85.00 92 GLY A N 1
ATOM 749 C CA . GLY A 1 92 ? -22.677 -5.578 12.308 1.00 85.00 92 GLY A CA 1
ATOM 750 C C . GLY A 1 92 ? -21.900 -4.375 11.763 1.00 85.00 92 GLY A C 1
ATOM 751 O O . GLY A 1 92 ? -21.023 -4.552 10.916 1.00 85.00 92 GLY A O 1
ATOM 752 N N . ILE A 1 93 ? -22.167 -3.169 12.277 1.00 84.62 93 ILE A N 1
ATOM 753 C CA . ILE A 1 93 ? -21.438 -1.946 11.910 1.00 84.62 93 ILE A CA 1
ATOM 754 C C . ILE A 1 93 ? -20.011 -2.028 12.448 1.00 84.62 93 ILE A C 1
ATOM 756 O O . ILE A 1 93 ? -19.066 -1.865 11.681 1.00 84.62 93 ILE A O 1
ATOM 760 N N . ILE A 1 94 ? -19.854 -2.390 13.727 1.00 82.94 94 ILE A N 1
ATOM 761 C CA . ILE A 1 94 ? -18.539 -2.555 14.366 1.00 82.94 94 ILE A CA 1
ATOM 762 C C . ILE A 1 94 ? -17.702 -3.585 13.602 1.00 82.94 94 ILE A C 1
ATOM 764 O O . ILE A 1 94 ? -16.552 -3.321 13.260 1.00 82.94 94 ILE A O 1
ATOM 768 N N . LYS A 1 95 ? -18.289 -4.742 13.265 1.00 85.50 95 LYS A N 1
ATOM 769 C CA . LYS A 1 95 ? -17.601 -5.776 12.482 1.00 85.50 95 LYS A CA 1
ATOM 770 C C . LYS A 1 95 ? -17.158 -5.255 11.112 1.00 85.50 95 LYS A C 1
ATOM 772 O O . LYS A 1 95 ? -15.998 -5.414 10.754 1.00 85.50 95 LYS A O 1
ATOM 777 N N . THR A 1 96 ? -18.055 -4.600 10.375 1.00 88.44 96 THR A N 1
ATOM 778 C CA . THR A 1 96 ? -17.748 -4.062 9.038 1.00 88.44 96 THR A CA 1
ATOM 779 C C . THR A 1 96 ? -16.618 -3.031 9.091 1.00 88.44 96 THR A C 1
ATOM 781 O O . THR A 1 96 ? -15.725 -3.034 8.243 1.00 88.44 96 THR A O 1
ATOM 784 N N . THR A 1 97 ? -16.624 -2.164 10.105 1.00 86.06 97 THR A N 1
ATOM 785 C CA . THR A 1 97 ? -15.556 -1.188 10.336 1.00 86.06 97 THR A CA 1
ATOM 786 C C . THR A 1 97 ? -14.232 -1.874 10.678 1.00 86.06 97 THR A C 1
ATOM 788 O O . THR A 1 97 ? -13.210 -1.543 10.077 1.00 86.06 97 THR A O 1
ATOM 791 N N . ASN A 1 98 ? -14.239 -2.869 11.570 1.00 87.12 98 ASN A N 1
ATOM 792 C CA . ASN A 1 98 ? -13.042 -3.641 11.920 1.00 87.12 98 ASN A CA 1
ATOM 793 C C . ASN A 1 98 ? -12.435 -4.332 10.693 1.00 87.12 98 ASN A C 1
ATOM 795 O O . ASN A 1 98 ? -11.239 -4.185 10.441 1.00 87.12 98 ASN A O 1
ATOM 799 N N . ASP A 1 99 ? -13.258 -5.024 9.901 1.00 90.44 99 ASP A N 1
ATOM 800 C CA . ASP A 1 99 ? -12.818 -5.726 8.692 1.00 90.44 99 ASP A CA 1
ATOM 801 C C . ASP A 1 99 ? -12.197 -4.740 7.687 1.00 90.44 99 ASP A C 1
ATOM 803 O O . ASP A 1 99 ? -11.138 -5.001 7.117 1.00 90.44 99 ASP A O 1
ATOM 807 N N . LYS A 1 100 ? -12.784 -3.544 7.527 1.00 89.56 100 LYS A N 1
ATOM 808 C CA . LYS A 1 100 ? -12.213 -2.476 6.691 1.00 89.56 100 LYS A CA 1
ATOM 809 C C . LYS A 1 100 ? -10.821 -2.048 7.169 1.00 89.56 100 LYS A C 1
ATOM 811 O O . LYS A 1 100 ? -9.937 -1.834 6.338 1.00 89.56 100 LYS A O 1
ATOM 816 N N . TYR A 1 101 ? -10.610 -1.893 8.476 1.00 88.25 101 TYR A N 1
ATOM 817 C CA . TYR A 1 101 ? -9.296 -1.531 9.015 1.00 88.25 101 TYR A CA 1
ATOM 818 C C . TYR A 1 101 ? -8.267 -2.643 8.840 1.00 88.25 101 TYR A C 1
ATOM 820 O O . TYR A 1 101 ? -7.153 -2.352 8.404 1.00 88.25 101 TYR A O 1
ATOM 828 N N . ILE A 1 102 ? -8.642 -3.893 9.114 1.00 90.00 102 ILE A N 1
ATOM 829 C CA . ILE A 1 102 ? -7.778 -5.061 8.910 1.00 90.00 102 ILE A CA 1
ATOM 830 C C . ILE A 1 102 ? -7.353 -5.142 7.443 1.00 90.00 102 ILE A C 1
ATOM 832 O O . ILE A 1 102 ? -6.155 -5.125 7.167 1.00 90.00 102 ILE A O 1
ATOM 836 N N . ASN A 1 103 ? -8.306 -5.079 6.511 1.00 89.75 103 ASN A N 1
ATOM 837 C CA . ASN A 1 103 ? -8.025 -5.124 5.075 1.00 89.75 103 ASN A CA 1
ATOM 838 C C . ASN A 1 103 ? -7.070 -3.999 4.641 1.00 89.75 103 ASN A C 1
ATOM 840 O O . ASN A 1 103 ? -6.152 -4.224 3.856 1.00 89.75 103 ASN A O 1
ATOM 844 N N . ASN A 1 104 ? -7.231 -2.780 5.168 1.00 88.06 104 ASN A N 1
ATOM 845 C CA . ASN A 1 104 ? -6.308 -1.682 4.865 1.00 88.06 104 ASN A CA 1
ATOM 846 C C . ASN A 1 104 ? -4.884 -1.962 5.370 1.00 88.06 104 ASN A C 1
ATOM 848 O O . ASN A 1 104 ? -3.917 -1.658 4.674 1.00 88.06 104 ASN A O 1
ATOM 852 N N . LEU A 1 105 ? -4.739 -2.531 6.569 1.00 91.69 105 LEU A N 1
ATOM 853 C CA . LEU A 1 105 ? -3.430 -2.876 7.131 1.00 91.69 105 LEU A CA 1
ATOM 854 C C . LEU A 1 105 ? -2.773 -4.025 6.354 1.00 91.69 105 LEU A C 1
ATOM 856 O O . LEU A 1 105 ? -1.586 -3.934 6.040 1.00 91.69 105 LEU A O 1
ATOM 860 N N . GLU A 1 106 ? -3.542 -5.051 5.988 1.00 92.88 106 GLU A N 1
ATOM 861 C CA . GLU A 1 106 ? -3.082 -6.168 5.155 1.00 92.88 106 GLU A CA 1
ATOM 862 C C . GLU A 1 106 ? -2.640 -5.696 3.768 1.00 92.88 106 GLU A C 1
ATOM 864 O O . GLU A 1 106 ? -1.588 -6.106 3.279 1.00 92.88 106 GLU A O 1
ATOM 869 N N . ASN A 1 107 ? -3.380 -4.768 3.159 1.00 92.06 107 ASN A N 1
ATOM 870 C CA . ASN A 1 107 ? -2.999 -4.161 1.887 1.00 92.06 107 ASN A CA 1
ATOM 871 C C . ASN A 1 107 ? -1.638 -3.456 1.977 1.00 92.06 107 ASN A C 1
ATOM 873 O O . ASN A 1 107 ? -0.798 -3.624 1.094 1.00 92.06 107 ASN A O 1
ATOM 877 N N . ILE A 1 108 ? -1.387 -2.708 3.057 1.00 92.88 108 ILE A N 1
ATOM 878 C CA . ILE A 1 108 ? -0.090 -2.055 3.290 1.00 92.88 108 ILE A CA 1
ATOM 879 C C . ILE A 1 108 ? 1.024 -3.097 3.488 1.00 92.88 108 ILE A C 1
ATOM 881 O O . ILE A 1 108 ? 2.117 -2.942 2.938 1.00 92.88 108 ILE A O 1
ATOM 885 N N . ASP A 1 109 ? 0.761 -4.172 4.231 1.00 92.94 109 ASP A N 1
ATOM 886 C CA . ASP A 1 109 ? 1.734 -5.248 4.445 1.00 92.94 109 ASP A CA 1
ATOM 887 C C . ASP A 1 109 ? 2.062 -5.997 3.144 1.00 92.94 109 ASP A C 1
ATOM 889 O O . ASP A 1 109 ? 3.227 -6.315 2.888 1.00 92.94 109 ASP A O 1
ATOM 893 N N . ASN A 1 110 ? 1.073 -6.194 2.272 1.00 92.06 110 ASN A N 1
ATOM 894 C CA . ASN A 1 110 ? 1.265 -6.771 0.944 1.00 92.06 110 ASN A CA 1
ATOM 895 C C . ASN A 1 110 ? 2.136 -5.881 0.047 1.00 92.06 110 ASN A C 1
ATOM 897 O O . ASN A 1 110 ? 3.036 -6.399 -0.615 1.00 92.06 110 ASN A O 1
ATOM 901 N N . ILE A 1 111 ? 1.962 -4.553 0.084 1.00 91.56 111 ILE A N 1
ATOM 902 C CA . ILE A 1 111 ? 2.856 -3.616 -0.621 1.00 91.56 111 ILE A CA 1
ATOM 903 C C . ILE A 1 111 ? 4.297 -3.798 -0.138 1.00 91.56 111 ILE A C 1
ATOM 905 O O . ILE A 1 111 ? 5.206 -3.965 -0.950 1.00 91.56 111 ILE A O 1
ATOM 909 N N . ILE A 1 112 ? 4.519 -3.814 1.180 1.00 91.75 112 ILE A N 1
ATOM 910 C CA . ILE A 1 112 ? 5.858 -4.000 1.761 1.00 91.75 112 ILE A CA 1
ATOM 911 C C . ILE A 1 112 ? 6.454 -5.349 1.332 1.00 91.75 112 ILE A C 1
ATOM 913 O O . ILE A 1 112 ? 7.637 -5.421 0.993 1.00 91.75 112 ILE A O 1
ATOM 917 N N . LYS A 1 113 ? 5.650 -6.417 1.324 1.00 91.25 113 LYS A N 1
ATOM 918 C CA . LYS A 1 113 ? 6.077 -7.757 0.903 1.00 91.25 113 LYS A CA 1
ATOM 919 C C . LYS A 1 113 ? 6.522 -7.777 -0.560 1.00 91.25 113 LYS A C 1
ATOM 921 O O . LYS A 1 113 ? 7.596 -8.308 -0.844 1.00 91.25 113 LYS A O 1
ATOM 926 N N . ILE A 1 114 ? 5.748 -7.176 -1.465 1.00 89.25 114 ILE A N 1
ATOM 927 C CA . ILE A 1 114 ? 6.109 -7.092 -2.888 1.00 89.25 114 ILE A CA 1
ATOM 928 C C . ILE A 1 114 ? 7.367 -6.231 -3.061 1.00 89.25 114 ILE A C 1
ATOM 930 O O . ILE A 1 114 ? 8.304 -6.659 -3.7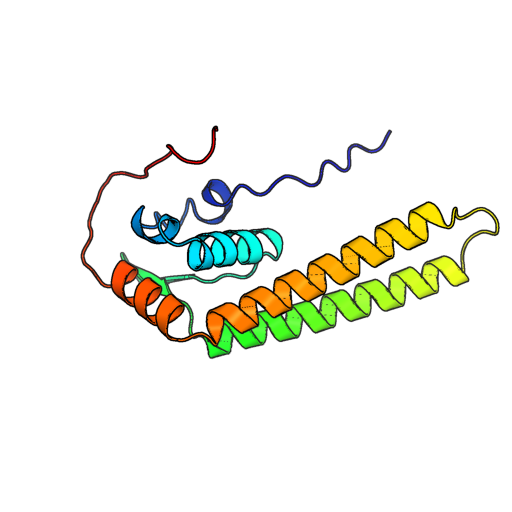23 1.00 89.25 114 ILE A O 1
ATOM 934 N N . ILE A 1 115 ? 7.462 -5.081 -2.383 1.00 88.38 115 ILE A N 1
ATOM 935 C CA . ILE A 1 115 ? 8.641 -4.196 -2.456 1.00 88.38 115 ILE A CA 1
ATOM 936 C C . ILE A 1 115 ? 9.926 -4.892 -1.976 1.00 88.38 115 ILE A C 1
ATOM 938 O O . ILE A 1 115 ? 11.006 -4.665 -2.521 1.00 88.38 115 ILE A O 1
ATOM 942 N N . ASN A 1 116 ? 9.829 -5.747 -0.958 1.00 87.44 116 ASN A N 1
ATOM 943 C CA . ASN A 1 116 ? 10.965 -6.532 -0.470 1.00 87.44 116 ASN A CA 1
ATOM 944 C C . ASN A 1 116 ? 11.288 -7.746 -1.356 1.00 87.44 116 ASN A C 1
ATOM 946 O O . ASN A 1 116 ? 12.380 -8.313 -1.250 1.00 87.44 116 ASN A O 1
ATOM 950 N N . THR A 1 117 ? 10.371 -8.134 -2.242 1.00 82.88 117 THR A N 1
ATOM 951 C CA . THR A 1 117 ? 10.574 -9.190 -3.235 1.00 82.88 117 THR A CA 1
ATOM 952 C C . THR A 1 117 ? 11.305 -8.588 -4.434 1.00 82.88 117 THR A C 1
ATOM 954 O O . THR A 1 117 ? 10.704 -8.120 -5.396 1.00 82.88 117 THR A O 1
ATOM 957 N N . LYS A 1 118 ? 12.641 -8.567 -4.349 1.00 73.69 118 LYS A N 1
ATOM 958 C CA . LYS A 1 118 ? 13.525 -7.901 -5.323 1.00 73.69 118 LYS A CA 1
ATOM 959 C C . LYS A 1 118 ? 13.217 -8.182 -6.804 1.00 73.69 118 LYS A C 1
ATOM 961 O O . LYS A 1 118 ? 13.206 -7.210 -7.544 1.00 73.69 118 LYS A O 1
ATOM 966 N N . PRO A 1 119 ? 12.916 -9.418 -7.254 1.00 81.88 119 PRO A N 1
ATOM 967 C CA . PRO A 1 119 ? 12.710 -9.689 -8.679 1.00 81.88 119 PRO A CA 1
ATOM 968 C C . PRO A 1 119 ? 11.623 -8.834 -9.342 1.00 81.88 119 PRO A C 1
ATOM 970 O O . PRO A 1 119 ? 11.828 -8.360 -10.454 1.00 81.88 119 PRO A O 1
ATOM 973 N N . ASP A 1 120 ? 10.499 -8.595 -8.659 1.00 81.00 120 ASP A N 1
ATOM 974 C CA . ASP A 1 120 ? 9.402 -7.788 -9.206 1.00 81.00 120 ASP A CA 1
ATOM 975 C C . ASP A 1 120 ? 9.789 -6.306 -9.277 1.00 81.00 120 ASP A C 1
ATOM 977 O O . ASP A 1 12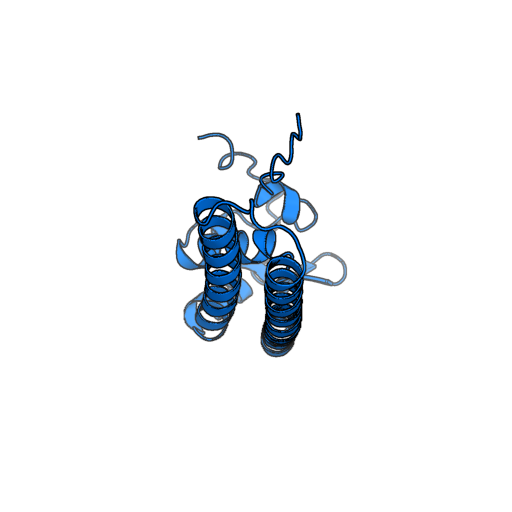0 ? 9.511 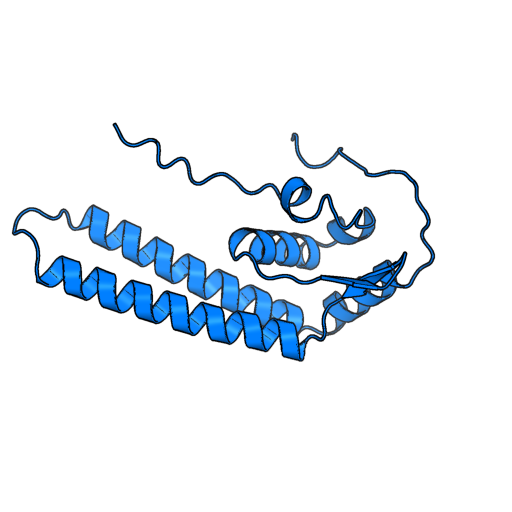-5.623 -10.260 1.00 81.00 120 ASP A O 1
ATOM 981 N N . ILE A 1 121 ? 10.490 -5.810 -8.257 1.00 86.00 121 ILE A N 1
ATOM 982 C CA . ILE A 1 121 ? 10.943 -4.418 -8.202 1.00 86.00 121 ILE A CA 1
ATOM 983 C C . ILE A 1 121 ? 12.077 -4.137 -9.180 1.00 86.00 121 ILE A C 1
ATOM 985 O O . ILE A 1 121 ? 12.059 -3.100 -9.837 1.00 86.00 121 ILE A O 1
ATOM 989 N N . ASP A 1 122 ? 13.022 -5.061 -9.317 1.00 85.00 122 ASP A N 1
ATOM 990 C CA . ASP A 1 122 ? 14.105 -4.968 -10.290 1.00 85.00 122 ASP A CA 1
ATOM 991 C C . ASP A 1 122 ? 13.532 -5.035 -11.717 1.00 85.00 122 ASP A C 1
ATOM 993 O O . ASP A 1 122 ? 13.942 -4.274 -12.590 1.00 85.00 122 ASP A O 1
ATOM 997 N N . TYR A 1 123 ? 12.528 -5.889 -11.956 1.00 84.50 123 TYR A N 1
ATOM 998 C CA . TYR A 1 123 ? 11.808 -5.942 -13.230 1.00 84.50 123 TYR A CA 1
ATOM 999 C C . TYR A 1 123 ? 11.061 -4.632 -13.529 1.00 84.50 123 TYR A C 1
ATOM 1001 O O . TYR A 1 123 ? 11.170 -4.107 -14.638 1.00 84.50 123 TYR A O 1
ATOM 1009 N N . LEU A 1 124 ? 10.363 -4.060 -12.542 1.00 84.00 124 LEU A N 1
ATOM 1010 C CA . LEU A 1 124 ? 9.691 -2.767 -12.682 1.00 84.00 124 LEU A CA 1
ATOM 1011 C C . LEU A 1 124 ? 10.681 -1.627 -12.962 1.00 84.00 124 LEU A C 1
ATOM 1013 O O . LEU A 1 124 ? 10.417 -0.797 -13.829 1.00 84.00 124 LEU A O 1
ATOM 1017 N N . ASP A 1 125 ? 11.817 -1.584 -12.262 1.00 85.31 125 ASP A N 1
ATOM 1018 C CA . ASP A 1 125 ? 12.853 -0.570 -12.492 1.00 85.31 125 ASP A CA 1
ATOM 1019 C C . ASP A 1 125 ? 13.478 -0.716 -13.888 1.00 85.31 125 ASP A C 1
ATOM 1021 O O . ASP A 1 125 ? 13.687 0.280 -14.577 1.00 85.31 125 ASP A O 1
ATOM 1025 N N . ASN A 1 126 ? 13.688 -1.947 -14.364 1.00 85.56 126 ASN A N 1
ATOM 1026 C CA . ASN A 1 126 ? 14.163 -2.203 -15.724 1.00 85.56 126 ASN A CA 1
ATOM 1027 C C . ASN A 1 126 ? 13.171 -1.712 -16.789 1.00 85.56 126 ASN A C 1
ATOM 1029 O O . ASN A 1 126 ? 13.592 -1.020 -17.711 1.00 85.56 126 ASN A O 1
ATOM 1033 N N . ILE A 1 127 ? 11.866 -1.985 -16.643 1.00 84.31 127 ILE A N 1
ATOM 1034 C CA . ILE A 1 127 ? 10.835 -1.494 -17.581 1.00 84.31 127 ILE A CA 1
ATOM 1035 C C . ILE A 1 127 ? 10.865 0.036 -17.696 1.00 84.31 127 ILE A C 1
ATOM 1037 O O . ILE A 1 127 ? 10.704 0.571 -18.788 1.00 84.31 127 ILE A O 1
ATOM 1041 N N . LEU A 1 128 ? 11.063 0.742 -16.578 1.00 81.56 128 LEU A N 1
ATOM 1042 C CA . LEU A 1 128 ? 11.078 2.209 -16.546 1.00 81.56 128 LEU A CA 1
ATOM 1043 C C . LEU A 1 128 ? 12.375 2.825 -17.087 1.00 81.56 128 LEU A C 1
ATOM 1045 O O . LEU A 1 128 ? 12.381 4.001 -17.451 1.00 81.56 128 LEU A O 1
ATOM 1049 N N . ASN A 1 129 ? 13.470 2.062 -17.090 1.00 75.38 129 ASN A N 1
ATOM 1050 C CA . ASN A 1 129 ? 14.770 2.492 -17.603 1.00 75.38 129 ASN A CA 1
ATOM 1051 C C . ASN A 1 129 ? 15.011 2.059 -19.058 1.00 75.38 129 ASN A C 1
ATOM 1053 O O . ASN A 1 129 ? 15.903 2.609 -19.702 1.00 75.38 129 ASN A O 1
ATOM 1057 N N . GLU A 1 130 ? 14.251 1.096 -19.589 1.00 67.69 130 GLU A N 1
ATOM 1058 C CA . GLU A 1 130 ? 14.178 0.881 -21.033 1.00 67.69 130 GLU A CA 1
ATOM 1059 C C . GLU A 1 130 ? 13.616 2.161 -21.668 1.00 67.69 130 GLU A C 1
ATOM 1061 O O . GLU A 1 130 ? 12.522 2.586 -21.297 1.00 67.69 130 GLU A O 1
ATOM 1066 N N . ASP A 1 131 ? 14.349 2.761 -22.619 1.00 53.34 131 ASP A N 1
ATOM 1067 C CA . ASP A 1 131 ? 13.938 3.903 -23.461 1.00 53.34 131 ASP A CA 1
ATOM 1068 C C . ASP A 1 131 ? 12.730 3.532 -24.350 1.00 53.34 131 ASP A C 1
ATOM 1070 O O . ASP A 1 131 ? 12.750 3.596 -25.579 1.00 53.34 131 ASP A O 1
ATOM 1074 N N . THR A 1 132 ? 11.638 3.108 -23.730 1.00 50.22 132 THR A N 1
ATOM 1075 C CA . THR A 1 132 ? 10.349 2.888 -24.359 1.00 50.22 132 THR A CA 1
ATOM 1076 C C . THR A 1 132 ? 9.637 4.226 -24.397 1.00 50.22 132 THR A C 1
ATOM 1078 O O . THR A 1 132 ? 8.679 4.502 -23.680 1.00 50.22 132 THR A O 1
ATOM 1081 N N . VAL A 1 133 ? 10.122 5.081 -25.298 1.00 45.78 133 VAL A N 1
ATOM 1082 C CA . VAL A 1 133 ? 9.273 6.080 -25.941 1.00 45.78 133 VAL A CA 1
ATOM 1083 C C . VAL A 1 133 ? 8.217 5.292 -26.716 1.00 45.78 133 VAL A C 1
ATOM 1085 O O . VAL A 1 133 ? 8.398 4.955 -27.881 1.00 45.78 133 VAL A O 1
ATOM 1088 N N . SER A 1 134 ? 7.140 4.900 -26.043 1.00 44.91 134 SER A N 1
ATOM 1089 C CA . SER A 1 134 ? 5.929 4.454 -26.715 1.00 44.91 134 SER A CA 1
ATOM 1090 C C . SER A 1 134 ? 4.862 5.493 -26.412 1.00 44.91 134 SER A C 1
ATOM 1092 O O . SER A 1 134 ? 4.342 5.558 -25.298 1.00 44.91 134 SER A O 1
ATOM 1094 N N . ASP A 1 135 ? 4.562 6.312 -27.416 1.00 44.59 135 ASP A N 1
ATOM 1095 C CA . ASP A 1 135 ? 3.506 7.334 -27.436 1.00 44.59 135 ASP A CA 1
ATOM 1096 C C . ASP A 1 135 ? 2.080 6.758 -27.291 1.00 44.59 135 ASP A C 1
ATOM 1098 O O . ASP A 1 135 ? 1.088 7.457 -27.485 1.00 44.59 135 ASP A O 1
ATOM 1102 N N . SER A 1 136 ? 1.934 5.482 -26.941 1.00 43.31 136 SER A N 1
ATOM 1103 C CA . SER A 1 136 ? 0.650 4.824 -26.745 1.00 43.31 136 SER A CA 1
ATOM 1104 C C . SER A 1 136 ? 0.385 4.594 -25.261 1.00 43.31 136 SER A C 1
ATOM 1106 O O . SER A 1 136 ? 0.757 3.566 -24.697 1.00 43.31 136 SER A O 1
ATOM 1108 N N . PHE A 1 137 ? -0.314 5.544 -24.638 1.00 46.09 137 PHE A N 1
ATOM 1109 C CA . PHE A 1 137 ? -1.122 5.254 -23.458 1.00 46.09 137 PHE A CA 1
ATOM 1110 C C . PHE A 1 137 ? -2.160 4.198 -23.865 1.00 46.09 137 PHE A C 1
ATOM 1112 O O . PHE A 1 137 ? -3.024 4.464 -24.700 1.00 46.09 137 PHE A O 1
ATOM 1119 N N . ILE A 1 138 ? -2.057 2.983 -23.329 1.00 47.12 138 ILE A N 1
ATOM 1120 C CA . ILE A 1 138 ? -3.030 1.921 -23.599 1.00 47.12 138 ILE A CA 1
ATOM 1121 C C . ILE A 1 138 ? -4.142 2.026 -22.557 1.00 47.12 138 ILE A C 1
ATOM 1123 O O . ILE A 1 138 ? -4.135 1.396 -21.502 1.00 47.12 138 ILE A O 1
ATOM 1127 N N . GLU A 1 139 ? -5.138 2.839 -22.898 1.00 42.66 139 GLU A N 1
ATOM 1128 C CA . GLU A 1 139 ? -6.453 2.932 -22.254 1.00 42.66 139 GLU A CA 1
ATOM 1129 C C . GLU A 1 139 ? -7.310 1.666 -22.514 1.00 42.66 139 GLU A C 1
ATOM 1131 O O . GLU A 1 139 ? -8.510 1.760 -22.746 1.00 42.66 139 GLU A O 1
ATOM 1136 N N . ILE A 1 140 ? -6.721 0.459 -22.545 1.00 39.88 140 ILE A N 1
ATOM 1137 C CA . ILE A 1 140 ? -7.435 -0.762 -22.987 1.00 39.88 140 ILE A CA 1
ATOM 1138 C C . ILE A 1 140 ? -7.769 -1.731 -21.838 1.00 39.88 140 ILE A C 1
ATOM 1140 O O . ILE A 1 140 ? -8.664 -2.555 -21.990 1.00 39.88 140 ILE A O 1
ATOM 1144 N N . TYR A 1 141 ? -7.190 -1.599 -20.639 1.00 42.22 141 TYR A N 1
ATOM 1145 C CA . TYR A 1 141 ? -7.418 -2.590 -19.564 1.00 42.22 141 TYR A CA 1
ATOM 1146 C C . TYR A 1 141 ? -8.349 -2.149 -18.424 1.00 42.22 141 TYR A C 1
ATOM 1148 O O . TYR A 1 141 ? -8.355 -2.773 -17.369 1.00 42.22 141 TYR A O 1
ATOM 1156 N N . SER A 1 142 ? -9.133 -1.078 -18.588 1.00 40.06 142 SER A N 1
ATOM 1157 C CA . SER A 1 142 ? -9.991 -0.542 -17.506 1.00 40.06 142 SER A CA 1
ATOM 1158 C C . SER A 1 142 ? -11.505 -0.632 -17.747 1.00 40.06 142 SER A C 1
ATOM 1160 O O . SER A 1 142 ? -12.263 -0.034 -16.974 1.00 40.06 142 SER A O 1
ATOM 1162 N N . ASN A 1 143 ? -11.940 -1.356 -18.787 1.00 34.97 143 ASN A N 1
ATOM 1163 C CA . ASN A 1 143 ? -13.354 -1.470 -19.175 1.00 34.97 143 ASN A CA 1
ATOM 1164 C C . ASN A 1 143 ? -13.890 -2.905 -19.355 1.00 34.97 143 ASN A C 1
ATOM 1166 O O . ASN A 1 143 ? -15.028 -3.032 -19.799 1.00 34.97 143 ASN A O 1
ATOM 1170 N N . ASN A 1 144 ? -13.145 -3.951 -18.978 1.00 36.88 144 ASN A N 1
ATOM 1171 C CA . ASN A 1 144 ? -13.683 -5.318 -18.909 1.00 36.88 144 ASN A CA 1
ATOM 1172 C C . ASN A 1 144 ? -13.628 -5.857 -17.483 1.00 36.88 144 ASN A C 1
ATOM 1174 O O . ASN A 1 144 ? -12.517 -5.837 -16.907 1.00 36.88 144 ASN A O 1
#